Protein AF-A0A4Q5XZS1-F1 (afdb_monomer)

Radius of gyration: 26.26 Å; Cα contacts (8 Å, |Δi|>4): 36; chains: 1; bounding box: 48×28×93 Å

Mean predicted aligned error: 17.89 Å

Solvent-accessible surface area (backbone atoms only — not comparable to full-atom values): 6831 Å² total; per-residue (Å²): 132,92,82,87,83,92,80,90,80,91,83,88,85,90,85,73,89,72,79,84,77,58,98,55,58,71,59,54,52,52,51,52,52,52,50,49,55,51,52,60,72,50,70,82,60,57,75,89,59,50,48,72,46,78,39,84,39,93,98,47,95,66,62,44,81,47,71,43,40,64,70,59,49,51,51,52,52,50,54,51,51,54,51,51,52,51,53,50,50,50,48,64,70,45,54,82,74,64,74,95,78,87,130

Sequence (103 aa):
MRYLPLAMGSLVLLGGCSNFMTPGGAAAARWAALEQSRAAKVAGLTDADRICKVMPVTGSNMPKKVCSTQAEWETVEKQQREAAEQFNADLRNNAGNISPGGS

Foldseek 3Di:
DDDDDDDDDDDDDDDDPPVPPDPPPVVVVVVVVVVVVLCVVCVPDDPVQKDWDFADDPPDPHTDIDIDGPVVVVVVVVVVVVVVVVVVVVCVVCVVVDDPDDD

Structure (mmCIF, N/CA/C/O backbone):
data_AF-A0A4Q5XZS1-F1
#
_entry.id   AF-A0A4Q5XZS1-F1
#
loop_
_atom_site.group_PDB
_atom_site.id
_atom_site.type_symbol
_atom_site.label_atom_id
_atom_site.label_alt_id
_atom_site.label_comp_id
_atom_site.label_asym_id
_atom_site.label_entity_id
_atom_site.label_seq_id
_atom_site.pdbx_PDB_ins_code
_atom_site.Cartn_x
_atom_site.Cartn_y
_atom_site.Cartn_z
_atom_site.occupancy
_atom_site.B_iso_or_equiv
_atom_site.auth_seq_id
_atom_site.auth_comp_id
_atom_site.auth_asym_id
_atom_site.auth_atom_id
_atom_site.pdbx_PDB_model_num
ATOM 1 N N . MET A 1 1 ? 5.242 3.220 64.121 1.00 37.19 1 MET A N 1
ATOM 2 C CA . MET A 1 1 ? 6.593 3.694 63.743 1.00 37.19 1 MET A CA 1
ATOM 3 C C . MET A 1 1 ? 7.296 2.524 63.044 1.00 37.19 1 MET A C 1
ATOM 5 O O . MET A 1 1 ? 7.221 1.440 63.594 1.00 37.19 1 MET A O 1
ATOM 9 N N . ARG A 1 2 ? 7.674 2.600 61.751 1.00 43.94 2 ARG A N 1
ATOM 10 C CA . ARG A 1 2 ? 8.944 3.186 61.238 1.00 43.94 2 ARG A CA 1
ATOM 11 C C . ARG A 1 2 ? 10.148 2.363 61.788 1.00 43.94 2 ARG A C 1
ATOM 13 O O . ARG A 1 2 ? 10.257 2.305 63.000 1.00 43.94 2 ARG A O 1
ATOM 20 N N . TYR A 1 3 ? 11.036 1.683 61.042 1.00 48.66 3 TYR A N 1
ATOM 21 C CA . TYR A 1 3 ? 11.603 1.900 59.699 1.00 48.66 3 TYR A CA 1
ATOM 22 C C . TYR A 1 3 ? 12.329 0.661 59.106 1.00 48.66 3 TYR A C 1
ATOM 24 O O . TYR A 1 3 ? 12.747 -0.235 59.831 1.00 48.66 3 TYR A O 1
ATOM 32 N N . LEU A 1 4 ? 12.515 0.735 57.779 1.00 56.62 4 LEU A N 1
ATOM 33 C CA . LEU A 1 4 ? 13.485 0.099 56.860 1.00 56.62 4 LEU A CA 1
ATOM 34 C C . LEU A 1 4 ? 14.940 -0.034 57.389 1.00 56.62 4 LEU A C 1
ATOM 36 O O . LEU A 1 4 ? 15.349 0.794 58.203 1.00 56.62 4 LEU A O 1
ATOM 40 N N . PRO A 1 5 ? 15.754 -0.973 56.848 1.00 58.41 5 PRO A N 1
ATOM 41 C CA . PRO A 1 5 ? 16.580 -0.677 55.653 1.00 58.41 5 PRO A CA 1
ATOM 42 C C . PRO A 1 5 ? 16.611 -1.835 54.621 1.00 58.41 5 PRO A C 1
ATOM 44 O O . PRO A 1 5 ? 16.650 -3.003 54.984 1.00 58.41 5 PRO A O 1
ATOM 47 N N . LEU A 1 6 ? 16.412 -1.596 53.318 1.00 57.19 6 LEU A N 1
ATOM 48 C CA . LEU A 1 6 ? 17.446 -1.247 52.322 1.00 57.19 6 LEU A CA 1
ATOM 49 C C . LEU A 1 6 ? 18.692 -2.154 52.375 1.00 57.19 6 LEU A C 1
ATOM 51 O O . LEU A 1 6 ? 19.654 -1.857 53.075 1.00 57.19 6 LEU A O 1
ATOM 55 N N . ALA A 1 7 ? 18.696 -3.207 51.553 1.00 49.78 7 ALA A N 1
ATOM 56 C CA . ALA A 1 7 ? 19.912 -3.859 51.076 1.00 49.78 7 ALA A CA 1
ATOM 57 C C . ALA A 1 7 ? 19.835 -3.970 49.549 1.00 49.78 7 ALA A C 1
ATOM 59 O O . ALA A 1 7 ? 19.013 -4.692 48.988 1.00 49.78 7 ALA A O 1
ATOM 60 N N . MET A 1 8 ? 20.673 -3.168 48.897 1.00 52.03 8 MET A N 1
ATOM 61 C CA . MET A 1 8 ? 21.012 -3.274 47.487 1.00 52.03 8 MET A CA 1
ATOM 62 C C . MET A 1 8 ? 21.635 -4.640 47.184 1.00 52.03 8 MET A C 1
ATOM 64 O O . MET A 1 8 ? 22.385 -5.176 47.995 1.00 52.03 8 MET A O 1
ATOM 68 N N . GLY A 1 9 ? 21.398 -5.144 45.975 1.00 48.25 9 GLY A N 1
ATOM 69 C CA . GLY A 1 9 ? 22.066 -6.336 45.466 1.00 48.25 9 GLY A CA 1
ATOM 70 C C . GLY A 1 9 ? 21.773 -6.584 43.992 1.00 48.25 9 GLY A C 1
ATOM 71 O O . GLY A 1 9 ? 21.274 -7.643 43.633 1.00 48.25 9 GLY A O 1
ATOM 72 N N . SER A 1 10 ? 22.041 -5.595 43.135 1.00 53.06 10 SER A N 1
ATOM 73 C CA . SER A 1 10 ? 22.192 -5.820 41.694 1.00 53.06 10 SER A CA 1
ATOM 74 C C . SER A 1 10 ? 23.333 -6.808 41.449 1.00 53.06 10 SER A C 1
ATOM 76 O O . SER A 1 10 ? 24.441 -6.510 41.876 1.00 53.06 10 SER A O 1
ATOM 78 N N . LEU A 1 11 ? 23.087 -7.917 40.740 1.00 54.03 11 LEU A N 1
ATOM 79 C CA . LEU A 1 11 ? 23.977 -8.504 39.720 1.00 54.03 11 LEU A CA 1
ATOM 80 C C . LEU A 1 11 ? 23.378 -9.822 39.182 1.00 54.03 11 LEU A C 1
ATOM 82 O O . LEU A 1 11 ? 23.583 -10.866 39.783 1.00 54.03 11 LEU A O 1
ATOM 86 N N . VAL A 1 12 ? 22.699 -9.782 38.029 1.00 60.84 12 VAL A N 1
ATOM 87 C CA . VAL A 1 12 ? 22.839 -10.801 36.963 1.00 60.84 12 VAL A CA 1
ATOM 88 C C . VAL A 1 12 ? 22.594 -10.098 35.620 1.00 60.84 12 VAL A C 1
ATOM 90 O O . VAL A 1 12 ? 21.515 -10.145 35.037 1.00 60.84 12 VAL A O 1
ATOM 93 N N . LEU A 1 13 ? 23.611 -9.372 35.155 1.00 63.34 13 LEU A N 1
ATOM 94 C CA . LEU A 1 13 ? 23.828 -9.121 33.730 1.00 63.34 13 LEU A CA 1
ATOM 95 C C . LEU A 1 13 ? 24.664 -10.291 33.198 1.00 63.34 13 LEU A C 1
ATOM 97 O O . LEU A 1 13 ? 25.598 -10.703 33.881 1.00 63.34 13 LEU A O 1
ATOM 101 N N . LEU A 1 14 ? 24.353 -10.723 31.969 1.00 61.19 14 LEU A N 1
ATOM 102 C CA . LEU A 1 14 ? 25.016 -11.730 31.114 1.00 61.19 14 LEU A CA 1
ATOM 103 C C . LEU A 1 14 ? 24.259 -13.061 30.998 1.00 61.19 14 LEU A C 1
ATOM 105 O O . LEU A 1 14 ? 24.556 -14.046 31.663 1.00 61.19 14 LEU A O 1
ATOM 109 N N . GLY A 1 15 ? 23.305 -13.089 30.064 1.00 51.91 15 GLY A N 1
ATOM 110 C CA . GLY A 1 15 ? 22.606 -14.307 29.669 1.00 51.91 15 GLY A CA 1
ATOM 111 C C . GLY A 1 15 ? 21.832 -14.159 28.362 1.00 51.91 15 GLY A C 1
ATOM 112 O O . GLY A 1 15 ? 20.610 -14.173 28.372 1.00 51.91 15 GLY A O 1
ATOM 113 N N . GLY A 1 16 ? 22.55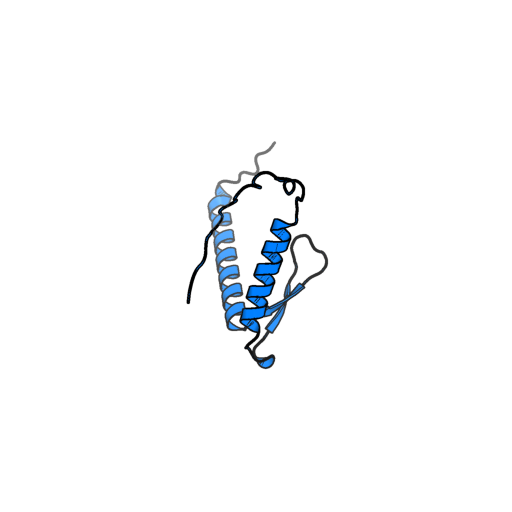0 -14.051 27.239 1.00 45.66 16 GLY A N 1
ATOM 114 C CA . GLY A 1 16 ? 22.067 -14.600 25.968 1.00 45.66 16 GLY A CA 1
ATOM 115 C C . GLY A 1 16 ? 21.573 -13.613 24.910 1.00 45.66 16 GLY A C 1
ATOM 116 O O . GLY A 1 16 ? 20.376 -13.433 24.713 1.00 45.66 16 GLY A O 1
ATOM 117 N N . CYS A 1 17 ? 22.497 -13.137 24.074 1.00 60.31 17 CYS A N 1
ATOM 118 C CA . CYS A 1 17 ? 22.218 -12.787 22.677 1.00 60.31 17 CYS A CA 1
ATOM 119 C C . CYS A 1 17 ? 21.906 -14.047 21.831 1.00 60.31 17 CYS A C 1
ATOM 121 O 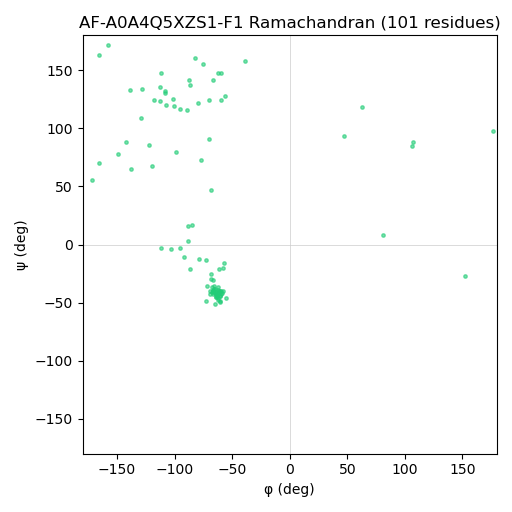O . CYS A 1 17 ? 22.463 -14.224 20.753 1.00 60.31 17 CYS A O 1
ATOM 123 N N . SER A 1 18 ? 21.049 -14.957 22.304 1.00 54.25 18 SER A N 1
ATOM 124 C CA . SER A 1 18 ? 20.670 -16.185 21.583 1.00 54.25 18 SER A CA 1
ATOM 125 C C . SER A 1 18 ? 19.473 -16.006 20.642 1.00 54.25 18 SER A C 1
ATOM 127 O O . SER A 1 18 ? 19.088 -16.949 19.963 1.00 54.25 18 SER A O 1
ATOM 129 N N . ASN A 1 19 ? 18.929 -14.795 20.495 1.00 50.19 19 ASN A N 1
ATOM 130 C CA . ASN A 1 19 ? 17.876 -14.519 19.504 1.00 50.19 19 ASN A CA 1
ATOM 131 C C . ASN A 1 19 ? 18.417 -14.111 18.117 1.00 50.19 19 ASN A C 1
ATOM 133 O O . ASN A 1 19 ? 17.671 -13.605 17.284 1.00 50.19 19 ASN A O 1
ATOM 137 N N . PHE A 1 20 ? 19.704 -14.354 17.838 1.00 50.78 20 PHE A N 1
ATOM 138 C CA . PHE A 1 20 ? 20.326 -14.093 16.530 1.00 50.78 20 PHE A CA 1
ATOM 139 C C . PHE A 1 20 ? 20.135 -15.241 15.511 1.00 50.78 20 PHE A C 1
ATOM 141 O O . PHE A 1 20 ? 20.817 -15.297 14.494 1.00 50.78 20 PHE A O 1
ATOM 148 N N . MET A 1 21 ? 19.194 -16.162 15.750 1.00 52.25 21 MET A N 1
ATOM 149 C CA . MET A 1 21 ? 18.791 -17.197 14.787 1.00 52.25 21 MET A CA 1
ATOM 150 C C . MET A 1 21 ? 17.267 -17.366 14.766 1.00 52.25 21 MET A C 1
ATOM 152 O O . MET A 1 21 ? 16.712 -18.401 15.120 1.00 52.25 21 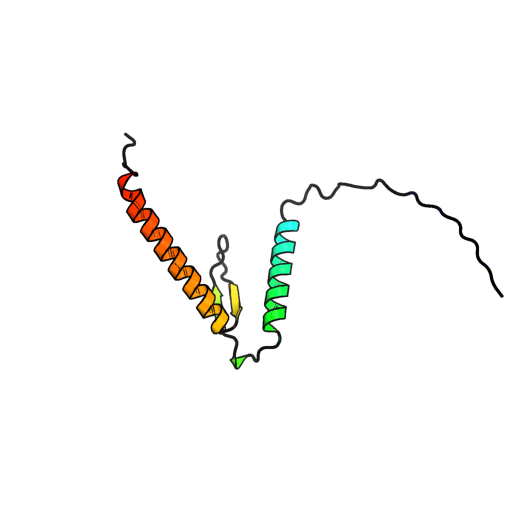MET A O 1
ATOM 156 N N . THR A 1 22 ? 16.550 -16.334 14.330 1.00 52.81 22 THR A N 1
ATOM 157 C CA . THR A 1 22 ? 15.219 -16.536 13.740 1.00 52.81 22 THR A CA 1
ATOM 158 C C . THR A 1 22 ? 15.049 -15.564 12.577 1.00 52.81 22 THR A C 1
ATOM 160 O O . THR A 1 22 ? 14.565 -14.444 12.770 1.00 52.81 22 THR A O 1
ATOM 163 N N . PRO A 1 23 ? 15.455 -15.944 11.353 1.00 49.69 23 PRO A N 1
ATOM 164 C CA . PRO A 1 23 ? 15.115 -15.169 10.174 1.00 49.69 23 PRO A CA 1
ATOM 165 C C . PRO A 1 23 ? 13.605 -15.337 9.945 1.00 49.69 23 PRO A C 1
ATOM 167 O O . PRO A 1 23 ? 13.165 -16.301 9.335 1.00 49.69 23 PRO A O 1
ATOM 170 N N . GLY A 1 24 ? 12.786 -14.448 10.516 1.00 55.19 24 GLY A N 1
ATOM 171 C CA . GLY A 1 24 ? 11.344 -14.415 10.230 1.00 55.19 24 GLY A CA 1
ATOM 172 C C . GLY A 1 24 ? 10.439 -13.863 11.333 1.00 55.19 24 GLY A C 1
ATOM 173 O O . GLY A 1 24 ? 9.397 -13.288 11.025 1.00 55.19 24 GLY A O 1
ATOM 174 N N . GLY A 1 25 ? 10.835 -13.951 12.608 1.00 55.28 25 GLY A N 1
ATOM 175 C CA . GLY A 1 25 ? 9.963 -13.569 13.732 1.00 55.28 25 GLY A CA 1
ATOM 176 C C . GLY A 1 25 ? 9.695 -12.063 13.828 1.00 55.28 25 GLY A C 1
ATOM 177 O O . GLY A 1 25 ? 8.556 -11.636 14.003 1.00 55.28 25 GLY A O 1
ATOM 178 N N . ALA A 1 26 ? 10.726 -11.237 13.628 1.00 60.84 26 ALA A N 1
ATOM 179 C CA . ALA A 1 26 ? 10.593 -9.778 13.685 1.00 60.84 26 ALA A CA 1
ATOM 180 C C . ALA A 1 26 ? 9.751 -9.205 12.530 1.00 60.84 26 ALA A C 1
ATOM 182 O O . ALA A 1 26 ? 9.097 -8.178 12.693 1.00 60.84 26 ALA A O 1
ATOM 183 N N . ALA A 1 27 ? 9.750 -9.856 11.363 1.00 60.16 27 ALA A N 1
ATOM 184 C CA . ALA A 1 27 ? 8.882 -9.471 10.254 1.00 60.16 27 ALA A CA 1
ATOM 185 C C . ALA A 1 27 ? 7.427 -9.857 10.554 1.00 60.16 27 ALA A C 1
ATOM 187 O O . ALA A 1 27 ? 6.549 -9.002 10.481 1.00 60.16 27 ALA A O 1
ATOM 188 N N . ALA A 1 28 ? 7.178 -11.100 10.982 1.00 63.69 28 ALA A N 1
ATOM 189 C CA . ALA A 1 28 ? 5.839 -11.566 11.349 1.00 63.69 28 ALA A CA 1
ATOM 190 C C . ALA A 1 28 ? 5.208 -10.725 12.477 1.00 63.69 28 ALA A C 1
ATOM 192 O O . ALA A 1 28 ? 4.037 -10.359 12.389 1.00 63.69 28 ALA A O 1
ATOM 193 N N . ALA A 1 29 ? 5.993 -10.336 13.486 1.00 67.19 29 ALA A N 1
ATOM 194 C CA . ALA A 1 29 ? 5.533 -9.477 14.576 1.00 67.19 29 ALA A CA 1
ATOM 195 C C . ALA A 1 29 ? 5.163 -8.056 14.107 1.00 67.19 29 ALA A C 1
ATOM 197 O O . ALA A 1 29 ? 4.167 -7.497 14.564 1.00 67.19 29 ALA A O 1
ATOM 198 N N . ARG A 1 30 ? 5.916 -7.478 13.157 1.00 71.81 30 ARG A N 1
ATOM 199 C CA . ARG A 1 30 ? 5.589 -6.170 12.556 1.00 71.81 30 ARG A CA 1
ATOM 200 C C . ARG A 1 30 ? 4.284 -6.220 11.764 1.00 71.81 30 ARG A C 1
ATOM 202 O O . ARG A 1 30 ? 3.465 -5.313 11.888 1.00 71.81 30 ARG A O 1
ATOM 209 N N . TRP A 1 31 ? 4.065 -7.288 10.999 1.00 67.19 31 TRP A N 1
ATOM 210 C CA . TRP A 1 31 ? 2.819 -7.484 10.254 1.00 67.19 31 TRP A CA 1
ATOM 211 C C . TRP A 1 31 ? 1.620 -7.694 11.181 1.00 67.19 31 TRP A C 1
ATOM 213 O O . TRP A 1 31 ? 0.584 -7.071 10.972 1.00 67.19 31 TRP A O 1
ATOM 223 N N . ALA A 1 32 ? 1.771 -8.483 12.248 1.00 73.12 32 ALA A N 1
ATOM 224 C CA . ALA A 1 32 ? 0.718 -8.682 13.243 1.00 73.12 32 ALA A CA 1
ATOM 225 C C . ALA A 1 32 ? 0.341 -7.378 13.976 1.00 73.12 32 ALA A C 1
ATOM 227 O O . ALA A 1 32 ? -0.841 -7.113 14.193 1.00 73.12 32 ALA A O 1
ATOM 228 N N . ALA A 1 33 ? 1.321 -6.529 14.301 1.00 73.19 33 ALA A N 1
ATOM 229 C CA . ALA A 1 33 ? 1.078 -5.220 14.914 1.00 73.19 33 ALA A CA 1
ATOM 230 C C . ALA A 1 33 ? 0.360 -4.240 13.959 1.00 73.19 33 ALA A C 1
ATOM 232 O O . ALA A 1 33 ? -0.522 -3.479 14.370 1.00 73.19 33 ALA A O 1
ATOM 233 N N . LEU A 1 34 ? 0.685 -4.282 12.6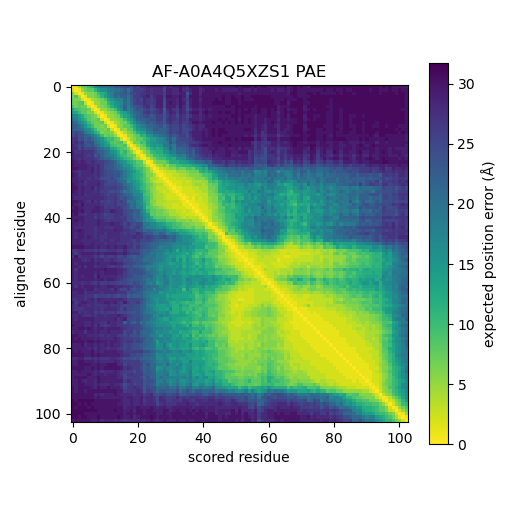62 1.00 72.88 34 LEU A N 1
ATOM 234 C CA . LEU A 1 34 ? -0.036 -3.524 11.633 1.00 72.88 34 LEU A CA 1
ATOM 235 C C . LEU A 1 34 ? -1.474 -4.031 11.458 1.00 72.88 34 LEU A C 1
ATOM 237 O O . LEU A 1 34 ? -2.396 -3.233 11.326 1.00 72.88 34 LEU A O 1
ATOM 241 N N . GLU A 1 35 ? -1.687 -5.345 11.520 1.00 73.38 35 GLU A N 1
ATOM 242 C CA . GLU A 1 35 ? -3.020 -5.949 11.470 1.00 73.38 35 GLU A CA 1
ATOM 243 C C . GLU A 1 35 ? -3.885 -5.512 12.659 1.00 73.38 35 GLU A C 1
ATOM 245 O O . GLU A 1 35 ? -5.031 -5.105 12.476 1.00 73.38 35 GLU A O 1
ATOM 250 N N . GLN A 1 36 ? -3.322 -5.547 13.873 1.00 69.44 36 GLN A N 1
ATOM 251 C CA . GLN A 1 36 ? -4.0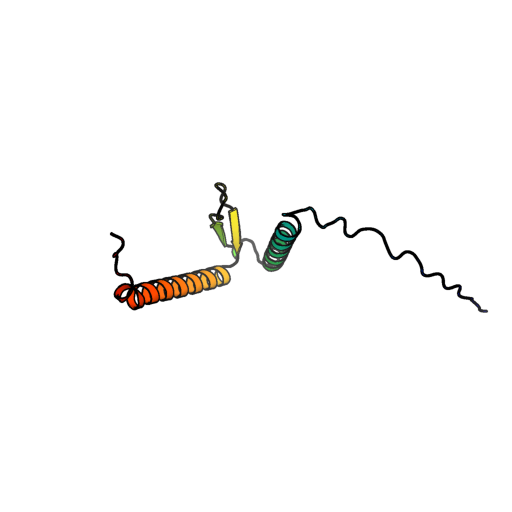09 -5.125 15.095 1.00 69.44 36 GLN A CA 1
ATOM 252 C C . GLN A 1 36 ? -4.359 -3.641 15.078 1.00 69.44 36 GLN A C 1
ATOM 254 O O . GLN A 1 36 ? -5.480 -3.282 15.428 1.00 69.44 36 GLN A O 1
ATOM 259 N N . SER A 1 37 ? -3.441 -2.775 14.643 1.00 70.69 37 SER A N 1
ATOM 260 C CA . SER A 1 37 ? -3.724 -1.337 14.551 1.00 70.69 37 SER A CA 1
ATOM 261 C C . SER A 1 37 ? -4.797 -1.033 13.503 1.00 70.69 37 SER A C 1
ATOM 263 O O . SER A 1 37 ? -5.663 -0.189 13.737 1.00 70.69 37 SER A O 1
ATOM 265 N N . ARG A 1 38 ? -4.822 -1.780 12.392 1.00 67.81 38 ARG A N 1
ATOM 266 C CA . ARG A 1 38 ? -5.895 -1.695 11.395 1.00 67.81 38 ARG A CA 1
ATOM 267 C C . ARG A 1 38 ? -7.227 -2.158 11.976 1.00 67.81 38 ARG A C 1
ATOM 269 O O . ARG A 1 38 ? -8.192 -1.408 11.912 1.00 67.81 38 ARG A O 1
ATOM 276 N N . ALA A 1 39 ? -7.271 -3.335 12.602 1.00 65.75 39 ALA A N 1
ATOM 277 C CA . ALA A 1 39 ? -8.477 -3.889 13.217 1.00 65.75 39 ALA A CA 1
ATOM 278 C C . ALA A 1 39 ? -9.044 -2.979 14.322 1.00 65.75 39 ALA A C 1
ATOM 280 O O . ALA A 1 39 ? -10.254 -2.768 14.376 1.00 65.75 39 ALA A O 1
ATOM 281 N N . ALA A 1 40 ? -8.179 -2.379 15.145 1.00 67.00 40 ALA A N 1
ATOM 282 C CA . ALA A 1 40 ? -8.569 -1.419 16.176 1.00 67.00 40 ALA A CA 1
ATOM 283 C C . ALA A 1 40 ? -9.167 -0.134 15.582 1.00 67.00 40 ALA A C 1
ATOM 285 O O . ALA A 1 40 ? -10.147 0.385 16.110 1.00 67.00 40 ALA A O 1
ATOM 286 N N . LYS A 1 41 ? -8.629 0.350 14.454 1.00 64.19 41 LYS A N 1
ATOM 287 C CA . LYS A 1 41 ? -9.152 1.534 13.760 1.00 64.19 41 LYS A CA 1
ATOM 288 C C . LYS A 1 41 ? -10.543 1.296 13.166 1.00 64.19 41 LYS A C 1
ATOM 290 O O . LYS A 1 41 ? -11.339 2.228 13.102 1.00 64.19 41 LYS A O 1
ATOM 295 N N . VAL A 1 42 ? -10.857 0.057 12.776 1.00 60.19 42 VAL A N 1
ATOM 296 C CA . VAL A 1 42 ? -12.187 -0.284 12.247 1.00 60.19 42 VAL A CA 1
ATOM 297 C C . VAL A 1 42 ? -13.187 -0.649 13.351 1.00 60.19 42 VAL A C 1
ATOM 299 O O . VAL A 1 42 ? -14.381 -0.528 13.118 1.00 60.19 42 VAL A O 1
ATOM 302 N N . ALA A 1 43 ? -12.742 -1.041 14.553 1.00 63.09 43 ALA A N 1
ATOM 303 C CA . ALA A 1 43 ? -13.566 -1.632 15.619 1.00 63.09 43 ALA A CA 1
ATOM 304 C C . ALA A 1 43 ? -14.779 -0.800 16.100 1.00 63.09 43 ALA A C 1
ATOM 306 O O . ALA A 1 43 ? -15.674 -1.370 16.717 1.00 63.09 43 ALA A O 1
ATOM 307 N N . GLY A 1 44 ? -14.846 0.501 15.796 1.00 58.22 44 GLY A N 1
ATOM 308 C CA . GLY A 1 44 ? -15.962 1.388 16.158 1.00 58.22 44 GLY A CA 1
ATOM 309 C C . GLY A 1 44 ? -16.941 1.735 15.028 1.00 58.22 44 GLY A C 1
ATOM 310 O O . GLY A 1 44 ? -17.925 2.421 15.281 1.00 58.22 44 GLY A O 1
ATOM 311 N N . LEU A 1 45 ? -16.691 1.297 13.790 1.00 59.56 45 LEU A N 1
ATOM 312 C CA . LEU A 1 45 ? -17.584 1.554 12.651 1.00 59.56 45 LEU A CA 1
ATOM 313 C C . LEU A 1 45 ? -18.664 0.477 12.572 1.00 59.56 45 LEU A C 1
ATOM 315 O O . LEU A 1 45 ? -18.346 -0.704 12.724 1.00 59.56 45 LEU A O 1
ATOM 319 N N . THR A 1 46 ? -19.914 0.857 12.309 1.00 59.81 46 THR A N 1
ATOM 320 C CA . THR A 1 46 ? -20.988 -0.120 12.084 1.00 59.81 46 THR A CA 1
ATOM 321 C C . THR A 1 46 ? -20.666 -0.969 10.849 1.00 59.81 46 THR A C 1
ATOM 323 O O . THR A 1 46 ? -20.014 -0.487 9.923 1.00 59.81 46 THR A O 1
ATOM 326 N N . ASP A 1 47 ? -21.071 -2.245 10.814 1.00 60.44 47 ASP A N 1
ATOM 327 C CA . ASP A 1 47 ? -20.805 -3.124 9.657 1.00 60.44 47 ASP A CA 1
ATOM 328 C C . ASP A 1 47 ? -21.375 -2.572 8.336 1.00 60.44 47 ASP A C 1
ATOM 330 O O . ASP A 1 47 ? -20.883 -2.922 7.267 1.00 60.44 47 ASP A O 1
ATOM 334 N N . ALA A 1 48 ? -22.354 -1.663 8.403 1.00 62.69 48 ALA A N 1
ATOM 335 C CA . ALA A 1 48 ? -22.924 -0.977 7.245 1.00 62.69 48 ALA A CA 1
ATOM 336 C C . ALA A 1 48 ? -21.946 0.002 6.562 1.00 62.69 48 ALA A C 1
ATOM 338 O O . ALA A 1 48 ? -22.059 0.230 5.361 1.00 62.69 48 ALA A O 1
ATOM 339 N N . ASP A 1 49 ? -20.957 0.530 7.292 1.00 68.56 49 ASP A N 1
ATOM 340 C CA . ASP A 1 49 ? -19.989 1.512 6.777 1.00 68.56 49 ASP A CA 1
ATOM 341 C C . ASP A 1 49 ? -18.680 0.866 6.290 1.00 68.56 49 ASP A C 1
ATOM 343 O O . ASP A 1 49 ? -17.757 1.545 5.820 1.00 68.56 49 ASP A O 1
ATOM 347 N N . ARG A 1 50 ? -18.560 -0.460 6.438 1.00 78.19 50 ARG A N 1
ATOM 348 C CA . ARG A 1 50 ? -17.346 -1.219 6.130 1.00 78.19 50 ARG A CA 1
ATOM 349 C C . ARG A 1 50 ? -17.482 -1.917 4.786 1.00 78.19 50 ARG A C 1
ATOM 351 O O . ARG A 1 50 ? -18.357 -2.747 4.570 1.00 78.19 50 ARG A O 1
ATOM 358 N N . ILE A 1 51 ? -16.525 -1.661 3.905 1.00 84.31 51 ILE A N 1
ATOM 359 C CA . ILE A 1 51 ? -16.425 -2.321 2.608 1.00 84.31 51 ILE A CA 1
ATOM 360 C C . ILE A 1 51 ? -15.254 -3.291 2.661 1.00 84.31 51 ILE A C 1
ATOM 362 O O . ILE A 1 51 ? -14.102 -2.908 2.885 1.00 84.31 51 ILE A O 1
ATOM 366 N N . CYS A 1 52 ? -15.560 -4.568 2.453 1.00 87.50 52 CYS A N 1
ATOM 367 C CA . CYS A 1 52 ? -14.573 -5.632 2.420 1.00 87.50 52 CYS A CA 1
ATOM 368 C C . CYS A 1 52 ? -14.237 -6.016 0.981 1.00 87.50 52 CYS A C 1
ATOM 370 O O . CYS A 1 52 ? -15.102 -6.507 0.258 1.00 87.50 52 CYS A O 1
ATOM 372 N N . LYS A 1 53 ? -12.970 -5.866 0.589 1.00 87.00 53 LYS A N 1
ATOM 373 C CA . LYS A 1 53 ? -12.458 -6.290 -0.720 1.00 87.00 53 LYS A CA 1
ATOM 374 C C . LYS A 1 53 ? -11.490 -7.466 -0.553 1.00 87.00 53 LYS A C 1
ATOM 376 O O . LYS A 1 53 ? -10.802 -7.586 0.463 1.00 87.00 53 LYS A O 1
ATOM 381 N N . VAL A 1 54 ? -11.463 -8.363 -1.536 1.00 89.81 54 VAL A N 1
ATOM 382 C CA . VAL A 1 54 ? -10.516 -9.486 -1.592 1.00 89.81 54 VAL A CA 1
ATOM 383 C C . VAL A 1 54 ? -9.267 -9.008 -2.322 1.00 89.81 54 VAL A C 1
ATOM 385 O O . VAL A 1 54 ? -9.337 -8.649 -3.492 1.00 89.81 54 VAL A O 1
ATOM 388 N N . MET A 1 55 ? -8.138 -8.978 -1.618 1.00 86.62 55 MET A N 1
ATOM 389 C CA . MET A 1 55 ? -6.878 -8.437 -2.117 1.00 86.62 55 MET A CA 1
ATOM 390 C C . MET A 1 55 ? -5.878 -9.569 -2.382 1.00 86.62 55 MET A C 1
ATOM 392 O O . MET A 1 55 ? -5.661 -10.406 -1.495 1.00 86.62 55 MET A O 1
ATOM 396 N N . PRO A 1 56 ? -5.242 -9.608 -3.566 1.00 87.81 56 PRO A N 1
ATOM 397 C CA . PRO A 1 56 ? -4.121 -10.506 -3.800 1.00 87.81 56 PRO A CA 1
ATOM 398 C C . PRO A 1 56 ? -2.938 -10.087 -2.920 1.00 87.81 56 PRO A C 1
ATOM 400 O O . PRO A 1 56 ? -2.686 -8.898 -2.716 1.00 87.81 56 PRO A O 1
ATOM 403 N N . VAL A 1 57 ? -2.215 -11.069 -2.384 1.00 86.94 57 VAL A N 1
ATOM 404 C CA . VAL A 1 57 ? -1.017 -10.839 -1.569 1.00 86.94 57 VAL A CA 1
ATOM 405 C C . VAL A 1 57 ? 0.184 -11.363 -2.342 1.00 86.94 57 VAL A C 1
ATOM 407 O O . VAL A 1 57 ? 0.219 -12.532 -2.719 1.00 86.94 57 VAL A O 1
ATOM 410 N N . THR A 1 58 ? 1.174 -10.505 -2.582 1.00 87.69 58 THR A N 1
ATOM 411 C CA . THR A 1 58 ? 2.404 -10.882 -3.286 1.00 87.69 58 THR A CA 1
ATOM 412 C C . THR A 1 58 ? 3.082 -12.059 -2.585 1.00 87.69 58 THR A C 1
ATOM 414 O O . THR A 1 58 ? 3.319 -12.013 -1.379 1.00 87.69 58 THR A O 1
ATOM 417 N N . GLY A 1 59 ? 3.389 -13.116 -3.339 1.00 87.62 59 GLY A N 1
ATOM 418 C CA . GLY A 1 59 ? 4.003 -14.334 -2.799 1.00 87.62 59 GLY A CA 1
ATOM 419 C C . GLY A 1 59 ? 3.027 -15.313 -2.133 1.00 87.62 59 GLY A C 1
ATOM 420 O O . GLY A 1 59 ? 3.475 -16.292 -1.545 1.00 87.62 59 GLY A O 1
ATOM 421 N N . SER A 1 60 ? 1.712 -15.089 -2.232 1.00 85.56 60 SER A N 1
ATOM 422 C CA . SER A 1 60 ? 0.679 -16.020 -1.768 1.00 85.56 60 SER A CA 1
ATOM 423 C C . SER A 1 60 ? -0.344 -16.293 -2.870 1.00 85.56 60 SER A C 1
ATOM 425 O O . SER A 1 60 ? -0.870 -15.370 -3.484 1.00 85.56 60 SER A O 1
ATOM 427 N N . ASN A 1 61 ? -0.687 -17.568 -3.070 1.00 85.44 61 ASN A N 1
ATOM 428 C CA . ASN A 1 61 ? -1.804 -17.969 -3.936 1.00 85.44 61 ASN A CA 1
ATOM 429 C C . ASN A 1 61 ? -3.170 -17.802 -3.251 1.00 85.44 61 ASN A C 1
ATOM 431 O O . ASN A 1 61 ? -4.206 -17.881 -3.906 1.00 85.44 61 ASN A O 1
ATOM 435 N N . MET A 1 62 ? -3.186 -17.586 -1.931 1.00 87.38 62 MET A N 1
ATOM 436 C CA . MET A 1 62 ? -4.409 -17.330 -1.177 1.00 87.38 62 MET A CA 1
ATOM 437 C C . MET A 1 62 ? -4.612 -15.821 -1.021 1.00 87.38 62 MET A C 1
ATOM 439 O O . MET A 1 62 ? -3.780 -15.165 -0.378 1.00 87.38 62 MET A O 1
ATOM 443 N N . PRO A 1 63 ? -5.695 -15.259 -1.582 1.00 84.69 63 PRO A N 1
ATOM 444 C CA . PRO A 1 63 ? -6.015 -13.855 -1.410 1.00 84.69 63 PRO A CA 1
ATOM 445 C C . PRO A 1 63 ? -6.588 -13.597 -0.012 1.00 84.69 63 PRO A C 1
ATOM 447 O O . PRO A 1 63 ? -7.159 -14.480 0.631 1.00 84.69 63 PRO A O 1
ATOM 450 N N . LYS A 1 64 ? -6.453 -12.360 0.461 1.00 87.00 64 LYS A N 1
ATOM 451 C CA 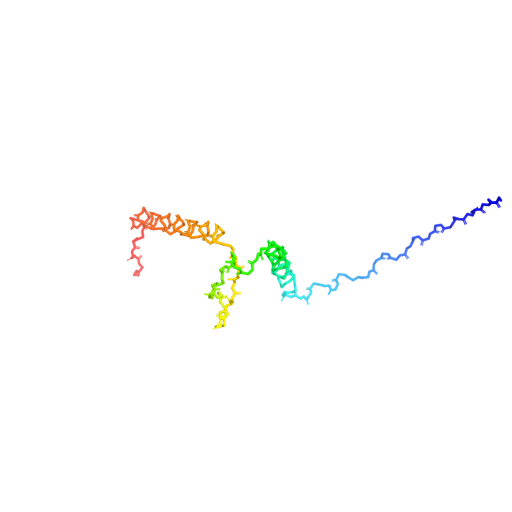. LYS A 1 64 ? -6.862 -11.954 1.806 1.00 87.00 64 LYS A CA 1
ATOM 452 C C . LYS A 1 64 ? -8.031 -10.980 1.754 1.00 87.00 64 LYS A C 1
ATOM 454 O O . LYS A 1 64 ? -8.020 -10.030 0.977 1.00 87.00 64 LYS A O 1
ATOM 459 N N . LYS A 1 65 ? -9.030 -11.179 2.615 1.00 88.06 65 LYS A N 1
ATOM 460 C CA . LYS A 1 65 ? -10.143 -10.235 2.778 1.00 88.06 65 LYS A CA 1
ATOM 461 C C . LYS A 1 65 ? -9.700 -9.069 3.664 1.00 88.06 65 LYS A C 1
ATOM 463 O O . LYS A 1 65 ? -9.300 -9.283 4.804 1.00 88.06 65 LYS A O 1
ATOM 468 N N . VAL A 1 66 ? -9.776 -7.848 3.142 1.00 87.44 66 VAL A N 1
ATOM 469 C CA . VAL A 1 66 ? -9.445 -6.612 3.863 1.00 87.44 66 VAL A CA 1
ATOM 470 C C . VAL A 1 66 ? -10.699 -5.752 3.936 1.00 87.44 66 VAL A C 1
ATOM 472 O O . VAL A 1 66 ? -11.297 -5.453 2.906 1.00 87.44 66 VAL A O 1
ATOM 475 N N . CYS A 1 67 ? -11.103 -5.373 5.147 1.00 87.06 67 CYS A N 1
ATOM 476 C CA . CYS A 1 67 ? -12.259 -4.515 5.398 1.00 87.06 67 CYS A CA 1
ATOM 477 C C . CYS A 1 67 ? -11.792 -3.135 5.860 1.00 87.06 67 CYS A C 1
ATOM 479 O O . CYS A 1 67 ? -10.919 -3.033 6.720 1.00 87.06 67 CYS A O 1
ATOM 481 N N . SER A 1 68 ? -12.353 -2.090 5.264 1.00 86.31 68 SER A N 1
ATOM 482 C CA . SER A 1 68 ? -11.983 -0.690 5.497 1.00 86.31 68 SER A CA 1
ATOM 483 C C . SER A 1 68 ? -13.158 0.213 5.089 1.00 86.31 68 SER A C 1
ATOM 485 O O . SER A 1 68 ? -14.158 -0.285 4.567 1.00 86.31 68 SER A O 1
ATOM 487 N N . THR A 1 69 ? -13.096 1.511 5.381 1.00 88.06 69 THR A N 1
ATOM 488 C CA . THR A 1 69 ? -14.185 2.453 5.070 1.00 88.06 69 THR A CA 1
ATOM 489 C C . THR A 1 69 ? -14.124 2.924 3.618 1.00 88.06 69 THR A C 1
ATOM 491 O O . THR A 1 69 ? -13.074 2.861 2.978 1.00 88.06 69 THR A O 1
ATOM 494 N N . GLN A 1 70 ? -15.237 3.439 3.089 1.00 85.00 70 GLN A N 1
ATOM 495 C CA . GLN A 1 70 ? -15.286 4.003 1.732 1.00 85.00 70 GLN A CA 1
ATOM 496 C C . GLN A 1 70 ? -14.229 5.105 1.521 1.00 85.00 70 GLN A C 1
ATOM 498 O O . GLN A 1 70 ? -13.484 5.057 0.548 1.00 85.00 70 GLN A O 1
ATOM 503 N N . ALA A 1 71 ? -14.091 6.038 2.469 1.00 85.62 71 ALA A N 1
ATOM 504 C CA . ALA A 1 71 ? -13.110 7.123 2.383 1.00 85.62 71 ALA A CA 1
ATOM 505 C C . ALA A 1 71 ? -11.651 6.618 2.360 1.00 85.62 71 ALA A C 1
ATOM 507 O O . ALA A 1 71 ? -10.793 7.172 1.666 1.00 85.62 71 ALA A O 1
ATOM 508 N N . GLU A 1 72 ? -11.351 5.548 3.102 1.00 83.75 72 GLU A N 1
ATOM 509 C CA . GLU A 1 72 ? -10.026 4.923 3.074 1.00 83.75 72 GLU A CA 1
ATOM 510 C C . GLU A 1 72 ? -9.764 4.235 1.726 1.00 83.75 72 GLU A C 1
ATOM 512 O O . GLU A 1 72 ? -8.672 4.378 1.175 1.00 83.75 72 GLU A O 1
ATOM 517 N N . TRP A 1 73 ? -10.763 3.560 1.150 1.00 88.38 73 TRP A N 1
ATOM 518 C CA . TRP A 1 73 ? -10.650 2.975 -0.188 1.00 88.38 73 TRP A CA 1
ATOM 519 C C . TRP A 1 73 ? -10.439 4.027 -1.276 1.00 88.38 73 TRP A C 1
ATOM 521 O O . TRP A 1 73 ? -9.559 3.848 -2.114 1.00 88.38 73 TRP A O 1
ATOM 531 N N . GLU A 1 74 ? -11.173 5.137 -1.234 1.00 89.88 74 GLU A N 1
ATOM 532 C CA . GLU A 1 74 ? -11.005 6.250 -2.179 1.00 89.88 74 GLU A CA 1
ATOM 533 C C . GLU A 1 74 ? -9.603 6.857 -2.104 1.00 89.88 74 GLU A C 1
ATOM 535 O O . GLU A 1 74 ? -8.987 7.160 -3.128 1.00 89.88 74 GLU A O 1
ATOM 540 N N . THR A 1 75 ? -9.061 6.986 -0.891 1.00 90.81 75 THR A N 1
ATOM 541 C CA . THR A 1 75 ? -7.694 7.478 -0.691 1.00 90.81 75 THR A CA 1
ATOM 542 C C . THR A 1 75 ? -6.672 6.528 -1.316 1.00 90.81 75 THR A C 1
ATOM 544 O O . THR A 1 75 ? -5.755 6.977 -2.004 1.00 90.81 75 THR A O 1
ATOM 547 N N . VAL A 1 76 ? -6.840 5.216 -1.116 1.00 89.44 76 VAL A N 1
ATOM 548 C CA . VAL A 1 76 ? -5.961 4.194 -1.705 1.00 89.44 76 VAL A CA 1
ATOM 549 C C . VAL A 1 76 ? -6.058 4.195 -3.232 1.00 89.44 76 VAL A C 1
ATOM 551 O O . VAL A 1 76 ? -5.029 4.183 -3.902 1.00 89.44 76 VAL A O 1
ATOM 554 N N . GLU A 1 77 ? -7.265 4.254 -3.796 1.00 89.75 77 GLU A N 1
ATOM 555 C CA . GLU A 1 77 ? -7.476 4.285 -5.250 1.00 89.75 77 GLU A CA 1
ATOM 556 C C . GLU A 1 77 ? -6.858 5.533 -5.889 1.00 89.75 77 GLU A C 1
ATOM 558 O O . GLU A 1 77 ? -6.194 5.439 -6.924 1.00 89.75 77 GLU A O 1
ATOM 563 N N . LYS A 1 78 ? -6.997 6.696 -5.242 1.00 92.44 78 LYS A N 1
ATOM 564 C CA . LYS A 1 78 ? -6.358 7.935 -5.693 1.00 92.44 78 LYS A CA 1
ATOM 565 C C . LYS A 1 78 ? -4.832 7.808 -5.713 1.00 92.44 78 LYS A C 1
ATOM 567 O O . LYS A 1 78 ? -4.222 8.116 -6.734 1.00 92.44 78 LYS A O 1
ATOM 572 N N . GLN A 1 79 ? -4.232 7.314 -4.629 1.00 91.50 79 GLN A N 1
ATOM 573 C CA . GLN A 1 79 ? -2.779 7.117 -4.547 1.00 91.50 79 GLN A CA 1
ATOM 574 C C . GLN A 1 79 ? -2.271 6.128 -5.603 1.00 91.50 79 GLN A C 1
ATOM 576 O O . GLN A 1 79 ? -1.230 6.357 -6.212 1.00 91.50 79 GLN A O 1
ATOM 581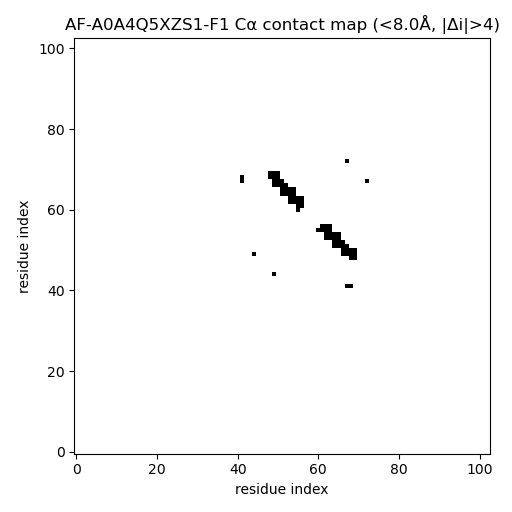 N N . GLN A 1 80 ? -3.009 5.042 -5.853 1.00 89.38 80 GLN A N 1
ATOM 582 C CA . GLN A 1 80 ? -2.638 4.066 -6.880 1.00 89.38 80 GLN A CA 1
ATOM 583 C C . GLN A 1 80 ? -2.708 4.650 -8.290 1.00 89.38 80 GLN A C 1
ATOM 585 O O . GLN A 1 80 ? -1.811 4.394 -9.092 1.00 89.38 80 GLN A O 1
ATOM 590 N N . ARG A 1 81 ? -3.736 5.452 -8.593 1.00 92.62 81 ARG A N 1
ATOM 591 C CA . ARG A 1 81 ? -3.846 6.134 -9.886 1.00 92.62 81 ARG A CA 1
ATOM 592 C C . ARG A 1 81 ? -2.689 7.107 -10.100 1.00 92.62 81 ARG A C 1
ATOM 594 O O . ARG A 1 81 ? -2.046 7.048 -11.140 1.00 92.62 81 ARG A O 1
ATOM 601 N N . GLU A 1 82 ? -2.392 7.942 -9.107 1.00 93.62 82 GLU A N 1
ATOM 602 C CA . GLU A 1 82 ? -1.276 8.895 -9.175 1.00 93.62 82 GLU A CA 1
ATOM 603 C C . GLU A 1 82 ? 0.067 8.176 -9.366 1.00 93.62 82 GLU A C 1
ATOM 605 O O . GLU A 1 82 ? 0.866 8.578 -10.208 1.00 93.62 82 GLU A O 1
ATOM 610 N N . ALA A 1 83 ? 0.298 7.072 -8.650 1.00 91.38 83 ALA A N 1
ATOM 611 C CA . ALA A 1 83 ? 1.504 6.263 -8.817 1.00 91.38 83 ALA A CA 1
ATOM 612 C C . ALA A 1 83 ? 1.598 5.628 -10.216 1.00 91.38 83 ALA A C 1
ATOM 614 O O . ALA A 1 83 ? 2.675 5.607 -10.810 1.00 91.38 83 ALA A O 1
ATOM 615 N N . ALA A 1 84 ? 0.485 5.132 -10.767 1.00 90.00 84 ALA A N 1
ATOM 616 C CA . ALA A 1 84 ? 0.449 4.561 -12.112 1.00 90.00 84 A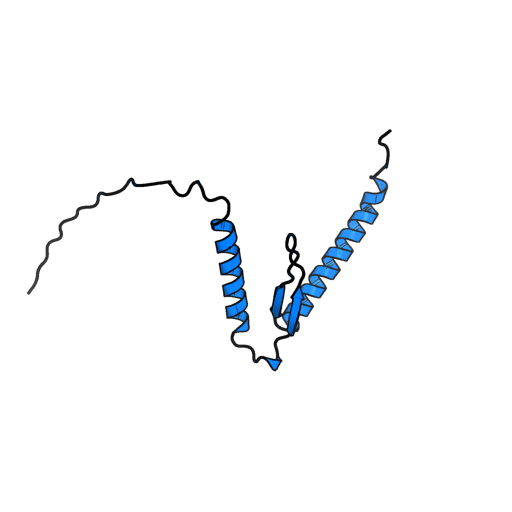LA A CA 1
ATOM 617 C C . ALA A 1 84 ? 0.694 5.622 -13.199 1.00 90.00 84 ALA A C 1
ATOM 619 O O . ALA A 1 84 ? 1.409 5.361 -14.168 1.00 90.00 84 ALA A O 1
ATOM 620 N N . GLU A 1 85 ? 0.132 6.821 -13.034 1.00 92.88 85 GLU A N 1
ATOM 621 C CA . GLU A 1 85 ? 0.362 7.959 -13.927 1.00 92.88 85 GLU A CA 1
ATOM 622 C C . GLU A 1 85 ? 1.823 8.413 -13.891 1.00 92.88 85 GLU A C 1
ATOM 624 O O . GLU A 1 85 ? 2.422 8.592 -14.952 1.00 92.88 85 GLU A O 1
ATOM 629 N N . GLN A 1 86 ? 2.416 8.527 -12.698 1.00 91.00 86 GLN A N 1
ATOM 630 C CA . GLN A 1 86 ? 3.837 8.851 -12.528 1.00 91.00 86 GLN A CA 1
ATOM 631 C C . GLN A 1 86 ? 4.730 7.797 -13.181 1.00 91.00 86 GLN A C 1
ATOM 633 O O . GLN A 1 86 ? 5.574 8.138 -14.002 1.00 91.00 86 GLN A O 1
ATOM 638 N N . PHE A 1 87 ? 4.484 6.515 -12.909 1.00 89.88 87 PHE A N 1
ATOM 639 C CA . PHE A 1 87 ? 5.245 5.424 -13.513 1.00 89.88 87 PHE A CA 1
ATOM 640 C C . PHE A 1 87 ? 5.162 5.436 -15.047 1.00 89.88 87 PHE A C 1
ATOM 642 O O . PHE A 1 87 ? 6.165 5.256 -15.736 1.00 89.88 87 PHE A O 1
ATOM 649 N N . ASN A 1 88 ? 3.977 5.689 -15.609 1.00 88.44 88 ASN A N 1
ATOM 650 C CA . ASN A 1 88 ? 3.808 5.797 -17.056 1.00 88.44 88 ASN A CA 1
ATOM 651 C C . ASN A 1 88 ? 4.518 7.039 -17.626 1.00 88.44 88 ASN A C 1
ATOM 653 O O . ASN A 1 88 ? 5.154 6.962 -18.676 1.00 88.44 88 ASN A O 1
ATOM 657 N N . ALA A 1 89 ? 4.452 8.179 -16.935 1.00 87.94 89 ALA A N 1
ATOM 658 C CA . ALA A 1 89 ? 5.191 9.378 -17.321 1.00 87.94 89 ALA A CA 1
ATOM 659 C C . ALA A 1 89 ? 6.707 9.126 -17.316 1.00 87.94 89 ALA A C 1
ATOM 661 O O . ALA A 1 89 ? 7.382 9.465 -18.287 1.00 87.94 89 ALA A O 1
ATOM 662 N N . ASP A 1 90 ? 7.226 8.456 -16.287 1.00 88.31 90 ASP A N 1
ATOM 663 C CA . ASP A 1 90 ? 8.635 8.082 -16.179 1.00 88.31 90 ASP A C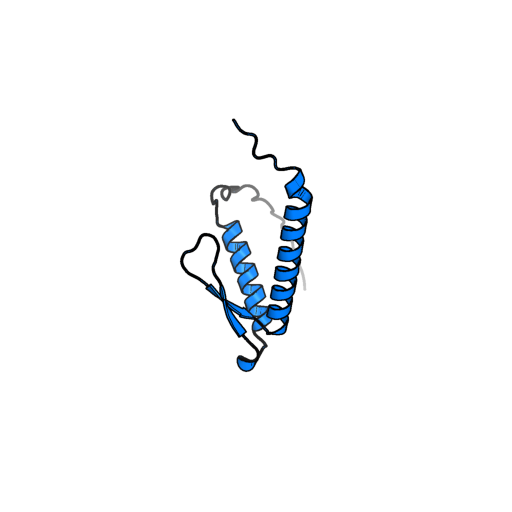A 1
ATOM 664 C C . ASP A 1 90 ? 9.064 7.147 -17.305 1.00 88.31 90 ASP A C 1
ATOM 666 O O . ASP A 1 90 ? 10.121 7.357 -17.900 1.00 88.31 90 ASP A O 1
ATOM 670 N N . LEU A 1 91 ? 8.242 6.151 -17.650 1.00 85.12 91 LEU A N 1
ATOM 671 C CA . LEU A 1 91 ? 8.504 5.291 -18.800 1.00 85.12 91 LEU A CA 1
ATOM 672 C C . LEU A 1 91 ? 8.544 6.092 -20.099 1.00 85.12 91 LEU A C 1
ATOM 674 O O . LEU A 1 91 ? 9.448 5.887 -20.894 1.00 85.12 91 LEU A O 1
ATOM 678 N N . ARG A 1 92 ? 7.616 7.026 -20.325 1.00 83.62 92 ARG A N 1
ATOM 679 C CA . ARG A 1 92 ? 7.602 7.847 -21.549 1.00 83.62 92 ARG A CA 1
ATOM 680 C C . ARG A 1 92 ? 8.803 8.785 -21.632 1.00 83.62 92 ARG A C 1
ATOM 682 O O . ARG A 1 92 ? 9.373 8.932 -22.709 1.00 83.62 92 ARG A O 1
ATOM 689 N N . ASN A 1 93 ? 9.201 9.379 -20.511 1.00 83.81 93 ASN A N 1
ATOM 690 C CA . ASN A 1 93 ? 10.350 10.278 -20.439 1.00 83.81 93 ASN A CA 1
ATOM 691 C C . ASN A 1 93 ? 11.683 9.520 -20.579 1.00 83.81 93 ASN A C 1
ATOM 693 O O . ASN A 1 93 ? 12.604 10.020 -21.219 1.00 83.81 93 ASN A O 1
ATOM 697 N N . ASN A 1 94 ? 11.780 8.300 -20.037 1.00 73.69 94 ASN A N 1
ATOM 698 C CA . ASN A 1 94 ? 12.986 7.467 -20.109 1.00 73.69 94 ASN A CA 1
ATOM 699 C C . ASN A 1 94 ? 13.018 6.501 -21.308 1.00 73.69 94 ASN A C 1
ATOM 701 O O . ASN A 1 94 ? 14.075 5.946 -21.603 1.00 73.69 94 ASN A O 1
ATOM 705 N N . ALA A 1 95 ? 11.916 6.320 -22.044 1.00 62.41 95 ALA A N 1
ATOM 706 C CA . ALA A 1 95 ? 11.851 5.468 -23.239 1.00 62.41 95 ALA A CA 1
ATOM 707 C C . ALA A 1 95 ? 12.792 5.934 -24.361 1.00 62.41 95 ALA A C 1
ATOM 709 O O . ALA A 1 95 ? 13.178 5.129 -25.202 1.00 62.41 95 ALA A O 1
ATOM 710 N N . GLY A 1 96 ? 13.217 7.203 -24.355 1.00 58.03 96 GLY A N 1
ATOM 711 C CA . GLY A 1 96 ? 14.258 7.704 -25.258 1.00 58.03 96 GLY A CA 1
ATOM 712 C C . GLY A 1 96 ? 15.680 7.232 -24.920 1.00 58.03 96 GLY A C 1
ATOM 713 O O . GLY A 1 96 ? 16.567 7.378 -25.752 1.00 58.03 96 GLY A O 1
ATOM 714 N N . ASN A 1 97 ? 15.907 6.665 -23.728 1.00 58.50 97 ASN A N 1
ATOM 715 C CA . ASN A 1 97 ? 17.229 6.252 -23.239 1.00 58.50 97 ASN A CA 1
ATOM 716 C C . ASN A 1 97 ? 17.393 4.720 -23.125 1.00 58.50 97 ASN A C 1
ATOM 718 O O . ASN A 1 97 ? 18.469 4.233 -22.785 1.00 58.50 97 ASN A O 1
ATOM 722 N N . ILE A 1 98 ? 16.344 3.940 -23.416 1.00 59.44 98 ILE A N 1
ATOM 723 C CA . ILE A 1 98 ? 16.391 2.470 -23.438 1.00 59.44 98 ILE A CA 1
ATOM 724 C C . ILE A 1 98 ? 16.557 2.030 -24.895 1.00 59.44 98 ILE A C 1
ATOM 726 O O . ILE A 1 98 ? 15.600 1.660 -25.571 1.00 59.44 98 ILE A O 1
ATOM 730 N N . SER A 1 99 ? 17.787 2.105 -25.402 1.00 56.25 99 SER A N 1
ATOM 731 C CA . SER A 1 99 ? 18.139 1.429 -26.651 1.00 56.25 99 SER A CA 1
ATOM 732 C C . SER A 1 99 ? 18.158 -0.087 -26.396 1.00 56.25 99 SER A C 1
ATOM 734 O O . SER A 1 99 ? 18.889 -0.525 -25.501 1.00 56.25 99 SER A O 1
ATOM 736 N N . PRO A 1 100 ? 17.400 -0.923 -27.132 1.00 56.34 100 PRO A N 1
ATOM 737 C CA . PRO A 1 100 ? 17.549 -2.372 -27.080 1.00 56.34 100 PRO A CA 1
ATOM 738 C C . PRO A 1 100 ? 18.790 -2.751 -27.900 1.00 56.34 100 PRO A C 1
ATOM 740 O O . PRO A 1 100 ? 18.696 -3.232 -29.023 1.00 56.34 100 PRO A O 1
ATOM 743 N N . GLY A 1 101 ? 19.971 -2.449 -27.364 1.00 49.81 101 GLY A N 1
ATOM 744 C CA . GLY A 1 101 ? 21.266 -2.668 -28.007 1.00 49.81 101 GLY A CA 1
ATOM 745 C C . GLY A 1 101 ? 22.136 -3.603 -27.181 1.00 49.81 101 GLY A C 1
ATOM 746 O O . GLY A 1 101 ? 23.130 -3.171 -26.610 1.00 49.81 101 GLY A O 1
ATOM 747 N N . GLY A 1 102 ? 21.728 -4.866 -27.086 1.00 45.84 102 GLY A N 1
ATOM 748 C CA . GLY A 1 102 ? 22.561 -5.961 -26.597 1.00 45.84 102 GLY A CA 1
ATOM 749 C C . GLY A 1 102 ? 22.646 -7.032 -27.676 1.00 45.84 102 GLY A C 1
ATOM 750 O O . GLY A 1 102 ? 21.825 -7.946 -27.687 1.00 45.84 102 GLY A O 1
ATOM 751 N N . SER A 1 103 ? 23.594 -6.868 -28.598 1.00 41.38 103 SER A N 1
ATOM 752 C CA . SER A 1 103 ? 24.050 -7.884 -29.557 1.00 41.38 103 SER A CA 1
ATOM 753 C C . SER A 1 103 ? 25.502 -8.212 -29.267 1.00 41.38 103 SER A C 1
ATOM 755 O O . SER A 1 103 ? 26.268 -7.225 -29.163 1.00 41.38 103 SER A O 1
#

pLDDT: mean 71.17, std 15.89, range [37.19, 93.62]

Nearest PDB structures (foldseek):
  7t4v-assembly2_B  TM=3.774E-01  e=6.234E-01  Homo sapiens
  8h4l-assembly1_R  TM=3.953E-01  e=1.582E+00  Homo sapiens
  7t4u-assembly2_B  TM=3.703E-01  e=9.292E-01  Homo sapiens
  5dym-assembly1_A-2  TM=4.221E-01  e=4.586E+00  Clostridioides difficile R20291
  8tar-assembly1_N  TM=2.609E-01  e=8.919E+00  Homo sapiens

Secondary structure (DSSP, 8-state):
-----------------TTS--TTHHHHHHHHHHHHHHHHHHTTS-GGGEEEEEE--TT-SS-EEEEEEHHHHHHHHHHHHHHHHHHHHHHHHHTTS------